Protein AF-A0A8T6U9W4-F1 (afdb_monomer)

Seq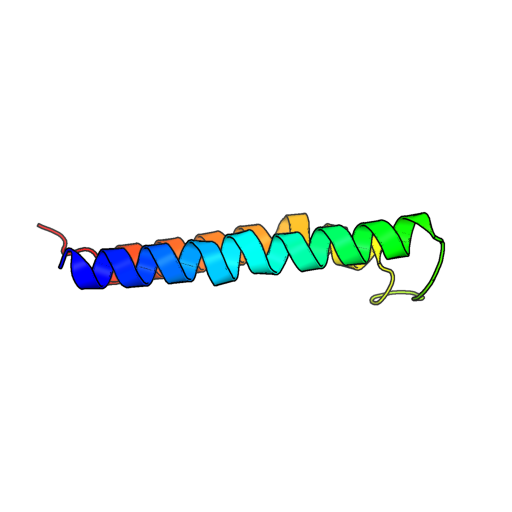uence (73 aa):
FADTLGVLAEFYVVMLVAGPLILVVMLAVMAMLGGGGQGLLEPKFLLNLLTYLGIPLGSIVFLIILDMVSPRR

Structure (mmCIF, N/CA/C/O backbone):
data_AF-A0A8T6U9W4-F1
#
_entry.id   AF-A0A8T6U9W4-F1
#
loop_
_atom_site.group_PDB
_atom_site.id
_atom_site.type_symbol
_atom_site.label_atom_id
_atom_site.label_alt_id
_atom_site.label_comp_id
_atom_site.label_asym_id
_atom_site.label_entity_id
_atom_site.label_seq_id
_atom_site.pdbx_PDB_ins_code
_atom_site.Cartn_x
_atom_site.Cartn_y
_atom_site.Cartn_z
_atom_site.occupancy
_atom_site.B_iso_or_equiv
_atom_site.auth_seq_id
_atom_site.auth_comp_id
_atom_site.auth_asym_id
_atom_site.auth_atom_id
_atom_site.pdbx_PDB_model_num
ATOM 1 N N . PHE A 1 1 ? -12.967 0.563 23.466 1.00 68.50 1 PHE A N 1
ATOM 2 C CA . PHE A 1 1 ? -13.604 0.680 22.134 1.00 68.50 1 PHE A CA 1
ATOM 3 C C . PHE A 1 1 ? -12.927 1.734 21.279 1.00 68.50 1 PHE A C 1
ATOM 5 O O . PHE A 1 1 ? -12.370 1.358 20.260 1.00 68.50 1 PHE A O 1
ATOM 12 N N . ALA A 1 2 ? -12.919 3.010 21.690 1.00 78.00 2 ALA A N 1
ATOM 13 C CA . ALA A 1 2 ? -12.197 4.059 20.961 1.00 78.00 2 ALA A CA 1
ATOM 14 C C . ALA A 1 2 ? -10.700 3.733 20.811 1.00 78.00 2 ALA A C 1
ATOM 16 O O . ALA A 1 2 ? -10.196 3.772 19.697 1.00 78.00 2 ALA A O 1
ATOM 17 N N . ASP A 1 3 ? -10.038 3.281 21.883 1.00 84.44 3 ASP A N 1
ATOM 18 C CA . ASP A 1 3 ? -8.619 2.892 21.822 1.00 84.44 3 ASP A CA 1
ATOM 19 C C . ASP A 1 3 ? -8.371 1.705 20.883 1.00 84.44 3 ASP A C 1
ATOM 21 O O . ASP A 1 3 ? -7.442 1.718 20.086 1.00 84.44 3 ASP A O 1
ATOM 25 N N . THR A 1 4 ? -9.240 0.691 20.913 1.00 83.94 4 THR A N 1
ATOM 26 C CA . THR A 1 4 ? -9.130 -0.490 20.042 1.00 83.94 4 THR A CA 1
ATOM 27 C C . THR A 1 4 ? -9.298 -0.124 18.566 1.00 83.94 4 THR A C 1
ATOM 29 O O . THR A 1 4 ? -8.521 -0.572 17.729 1.00 83.94 4 THR A O 1
ATOM 32 N N . LEU A 1 5 ? -10.284 0.717 18.239 1.00 84.56 5 LEU A N 1
ATOM 33 C CA . LEU A 1 5 ? -10.493 1.214 16.877 1.00 84.56 5 LEU A CA 1
ATOM 34 C C . LEU A 1 5 ? -9.371 2.167 16.442 1.00 84.56 5 LEU A C 1
ATOM 36 O O . LEU A 1 5 ? -8.982 2.146 15.278 1.00 84.56 5 LEU A O 1
ATOM 40 N N . GLY A 1 6 ? -8.825 2.957 17.369 1.00 88.44 6 GLY A N 1
ATOM 41 C CA . GLY A 1 6 ? -7.678 3.832 17.132 1.00 88.44 6 GLY A CA 1
ATOM 42 C C . GLY A 1 6 ? -6.421 3.049 16.756 1.00 88.44 6 GLY A C 1
ATOM 43 O O . GLY A 1 6 ? -5.818 3.333 15.726 1.00 88.44 6 GLY A O 1
ATOM 44 N N . VAL A 1 7 ? -6.084 2.005 17.519 1.00 88.88 7 VAL A N 1
ATOM 45 C CA . VAL A 1 7 ? -4.943 1.120 17.216 1.00 88.88 7 VAL A CA 1
ATOM 46 C C . VAL A 1 7 ? -5.130 0.410 15.870 1.00 88.88 7 VAL A C 1
ATOM 48 O O . VAL A 1 7 ? -4.186 0.298 15.091 1.00 88.88 7 VAL A O 1
ATOM 51 N N . LEU A 1 8 ? -6.350 -0.034 15.545 1.00 86.75 8 LEU A N 1
ATOM 52 C CA . LEU A 1 8 ? -6.641 -0.638 14.239 1.00 86.75 8 LEU A CA 1
ATOM 53 C C . LEU A 1 8 ? -6.512 0.361 13.083 1.00 86.75 8 LEU A C 1
ATOM 55 O O . LEU A 1 8 ? -6.014 -0.000 12.016 1.00 86.75 8 LEU A O 1
ATOM 59 N N . ALA A 1 9 ? -6.935 1.609 13.285 1.00 86.69 9 ALA A N 1
ATOM 60 C CA . ALA A 1 9 ? -6.782 2.669 12.295 1.00 86.69 9 ALA A CA 1
ATOM 61 C C . ALA A 1 9 ? -5.305 3.022 12.067 1.00 86.69 9 ALA A C 1
ATOM 63 O O . ALA A 1 9 ? -4.883 3.195 10.926 1.00 86.69 9 ALA A O 1
ATOM 64 N N . GLU A 1 10 ? -4.499 3.074 13.126 1.00 90.75 10 GLU A N 1
ATOM 65 C CA . GLU A 1 10 ? -3.055 3.285 13.009 1.00 90.75 10 GLU A CA 1
ATOM 66 C C . GLU A 1 10 ? -2.393 2.142 12.231 1.00 90.75 10 GLU A C 1
ATOM 68 O O . GLU A 1 10 ? -1.661 2.370 11.265 1.00 90.75 10 GLU A O 1
ATOM 73 N N . PHE A 1 11 ? -2.732 0.901 12.579 1.00 87.50 11 PHE A N 1
ATOM 74 C CA . PHE A 1 11 ? -2.225 -0.283 11.899 1.00 87.50 11 PHE A CA 1
ATOM 75 C C . PHE A 1 11 ? -2.602 -0.318 10.411 1.00 87.50 11 PHE A C 1
ATOM 77 O O . PHE A 1 11 ? -1.770 -0.671 9.575 1.00 87.50 11 PHE A O 1
ATOM 84 N N . TYR A 1 12 ? -3.819 0.105 10.057 1.00 87.19 12 TYR A N 1
ATOM 85 C CA . TYR A 1 12 ? -4.244 0.265 8.664 1.00 87.19 12 TYR A CA 1
ATOM 86 C C . TYR A 1 12 ? -3.366 1.245 7.894 1.00 87.19 12 TYR A C 1
ATOM 88 O O . TYR A 1 12 ? -2.882 0.930 6.807 1.00 87.19 12 TYR A O 1
ATOM 96 N N . VAL A 1 13 ? -3.139 2.433 8.458 1.00 89.75 13 VAL A N 1
ATOM 97 C CA . VAL A 1 13 ? -2.344 3.468 7.795 1.00 89.75 13 VAL A CA 1
ATOM 98 C C . VAL A 1 13 ? -0.900 2.999 7.622 1.00 89.75 13 VAL A C 1
ATOM 100 O O . VAL A 1 13 ? -0.325 3.162 6.549 1.00 89.75 13 VAL A O 1
ATOM 103 N N . VAL A 1 14 ? -0.313 2.354 8.628 1.00 90.88 14 VAL A N 1
ATOM 104 C CA . VAL A 1 14 ? 1.071 1.875 8.537 1.00 90.88 14 VAL A CA 1
ATOM 105 C C . VAL A 1 14 ? 1.196 0.703 7.558 1.00 90.88 14 VAL A C 1
ATOM 107 O O . VAL A 1 14 ? 2.022 0.743 6.644 1.00 90.88 14 VAL A O 1
ATOM 110 N N . MET A 1 15 ? 0.377 -0.340 7.707 1.00 87.12 15 MET A N 1
ATOM 111 C CA . MET A 1 15 ? 0.552 -1.572 6.934 1.00 87.12 15 MET A CA 1
ATOM 112 C C . MET A 1 15 ? -0.037 -1.517 5.530 1.00 87.12 15 MET A C 1
ATOM 114 O O . MET A 1 15 ? 0.519 -2.136 4.630 1.00 87.12 15 MET A O 1
ATOM 118 N N . LEU A 1 16 ? -1.164 -0.835 5.337 1.00 88.44 16 LEU A N 1
ATOM 119 C CA . LEU A 1 16 ? -1.931 -0.872 4.088 1.00 88.44 16 LEU A CA 1
ATOM 120 C C . LEU A 1 16 ? -1.764 0.390 3.251 1.00 88.44 16 LEU A C 1
ATOM 122 O O . LEU A 1 16 ? -1.860 0.326 2.028 1.00 88.44 16 LEU A O 1
ATOM 126 N N . VAL A 1 17 ? -1.481 1.526 3.887 1.00 90.19 17 VAL A N 1
ATOM 127 C CA . VAL A 1 17 ? -1.206 2.769 3.165 1.00 90.19 17 VAL A CA 1
ATOM 128 C C . VAL A 1 17 ? 0.296 2.930 2.972 1.00 90.19 17 VAL A C 1
ATOM 130 O O . VAL A 1 17 ? 0.757 2.868 1.838 1.00 90.19 17 VAL A O 1
ATOM 133 N N . ALA A 1 18 ? 1.076 3.076 4.047 1.00 94.00 18 ALA A N 1
ATOM 134 C CA . ALA A 1 18 ? 2.502 3.389 3.949 1.00 94.00 18 ALA A CA 1
ATOM 135 C C . ALA A 1 18 ? 3.336 2.242 3.349 1.00 94.00 18 ALA A C 1
ATOM 137 O O . ALA A 1 18 ? 4.145 2.486 2.453 1.00 94.00 18 ALA A O 1
ATOM 138 N N . GLY A 1 19 ? 3.119 0.998 3.792 1.00 91.81 19 GLY A N 1
ATOM 139 C CA . GLY A 1 19 ? 3.841 -0.178 3.286 1.00 91.81 19 GLY A CA 1
ATOM 140 C C . GLY A 1 19 ? 3.748 -0.340 1.758 1.00 91.81 19 GLY A C 1
ATOM 141 O O . GLY A 1 19 ? 4.779 -0.303 1.078 1.00 91.81 19 GLY A O 1
ATOM 142 N N . PRO A 1 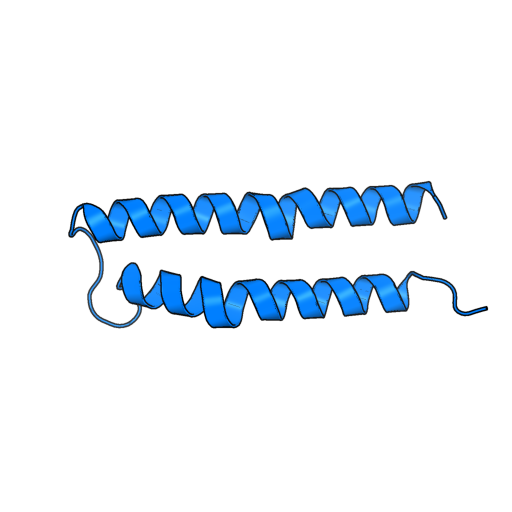20 ? 2.537 -0.462 1.182 1.00 93.88 20 PRO A N 1
ATOM 143 C CA . PRO A 1 20 ? 2.349 -0.550 -0.260 1.00 93.88 20 PRO A CA 1
ATOM 144 C C . PRO A 1 20 ? 2.858 0.679 -1.006 1.00 93.88 20 PRO A C 1
ATOM 146 O O . PRO A 1 20 ? 3.425 0.512 -2.079 1.00 93.88 20 PRO A O 1
ATOM 149 N N . LEU A 1 21 ? 2.737 1.890 -0.449 1.00 95.62 21 LEU A N 1
ATOM 150 C CA . LEU A 1 21 ? 3.275 3.103 -1.078 1.00 95.62 21 LEU A CA 1
ATOM 151 C C . LEU A 1 21 ? 4.788 3.021 -1.276 1.00 95.62 21 LEU A C 1
ATOM 153 O O . LEU A 1 21 ? 5.274 3.299 -2.370 1.00 95.62 21 LEU A O 1
ATOM 157 N N . ILE A 1 22 ? 5.525 2.603 -0.243 1.00 95.19 22 ILE A N 1
ATOM 158 C CA . ILE A 1 22 ? 6.982 2.445 -0.323 1.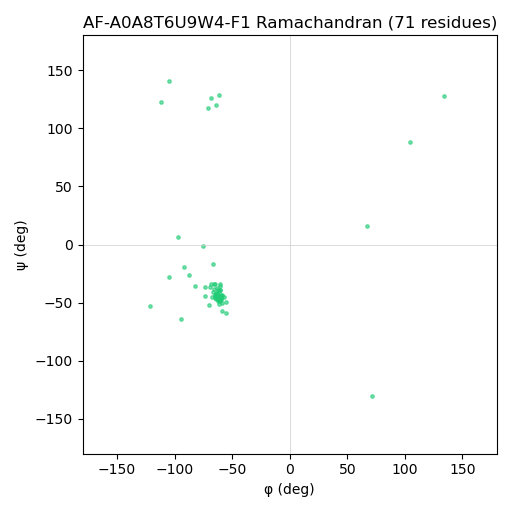00 95.19 22 ILE A CA 1
ATOM 159 C C . ILE A 1 22 ? 7.336 1.416 -1.402 1.00 95.19 22 ILE A C 1
ATOM 161 O O . ILE A 1 22 ? 8.186 1.687 -2.252 1.00 95.19 22 ILE A O 1
ATOM 165 N N . LEU A 1 23 ? 6.650 0.269 -1.420 1.00 94.56 23 LEU A N 1
ATOM 166 C CA . LEU A 1 23 ? 6.882 -0.773 -2.422 1.00 94.56 23 LEU A CA 1
ATOM 167 C C . LEU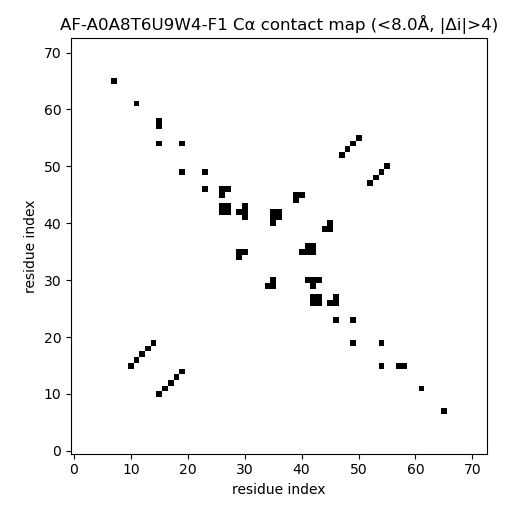 A 1 23 ? 6.549 -0.305 -3.843 1.00 94.56 23 LEU A C 1
ATOM 169 O O . LEU A 1 23 ? 7.332 -0.551 -4.758 1.00 94.56 23 LEU A O 1
ATOM 173 N N . VAL A 1 24 ? 5.429 0.396 -4.035 1.00 96.06 24 VAL A N 1
ATOM 174 C CA . VAL A 1 24 ? 5.025 0.955 -5.333 1.00 96.06 24 VAL A CA 1
ATOM 175 C C . VAL A 1 24 ? 6.068 1.948 -5.829 1.00 96.06 24 VAL A C 1
ATOM 177 O O . VAL A 1 24 ? 6.508 1.840 -6.971 1.00 96.06 24 VAL A O 1
ATOM 180 N N . VAL A 1 25 ? 6.508 2.883 -4.983 1.00 96.12 25 VAL A N 1
ATOM 181 C CA . VAL A 1 25 ? 7.523 3.876 -5.360 1.00 96.12 25 VAL A CA 1
ATOM 182 C C . VAL A 1 25 ? 8.834 3.187 -5.733 1.00 96.12 25 VAL A C 1
ATOM 184 O O . VAL A 1 25 ? 9.392 3.470 -6.791 1.00 96.12 25 VAL A O 1
ATOM 187 N N . MET A 1 26 ? 9.307 2.246 -4.914 1.00 95.12 26 MET A N 1
ATOM 188 C CA . MET A 1 26 ? 10.548 1.523 -5.193 1.00 95.12 26 MET A CA 1
ATOM 189 C C . MET A 1 26 ? 10.476 0.721 -6.494 1.00 95.12 26 MET A C 1
ATOM 191 O O . MET A 1 26 ? 11.351 0.863 -7.349 1.00 95.12 26 MET A O 1
ATOM 195 N N . LEU A 1 27 ? 9.435 -0.095 -6.674 1.00 94.44 27 LEU A N 1
ATOM 196 C CA . LEU A 1 27 ? 9.282 -0.921 -7.871 1.00 94.44 27 LEU A CA 1
ATOM 197 C C . LEU A 1 27 ? 9.067 -0.067 -9.128 1.00 94.44 27 LEU A C 1
ATOM 199 O O . LEU A 1 27 ? 9.566 -0.423 -10.193 1.00 94.44 27 LEU A O 1
ATOM 203 N N . ALA A 1 28 ? 8.384 1.077 -9.017 1.00 94.00 28 ALA A N 1
ATOM 204 C CA . ALA A 1 28 ? 8.225 2.023 -10.121 1.00 94.00 28 ALA A CA 1
ATOM 205 C C . ALA A 1 28 ? 9.561 2.636 -10.534 1.00 94.00 28 ALA A C 1
ATOM 207 O O . ALA A 1 28 ? 9.869 2.685 -11.725 1.00 94.00 28 ALA A O 1
ATOM 208 N N . VAL A 1 29 ? 10.387 3.043 -9.568 1.00 94.62 29 VAL A N 1
ATOM 209 C CA . VAL A 1 29 ? 11.741 3.534 -9.845 1.00 94.62 29 VAL A CA 1
ATOM 210 C C . VAL A 1 29 ? 12.588 2.444 -10.507 1.00 94.62 29 VAL A C 1
ATOM 212 O O . VAL A 1 29 ? 13.209 2.710 -11.534 1.00 94.62 29 VAL A O 1
ATOM 215 N N . MET A 1 30 ? 12.556 1.204 -10.006 1.00 92.75 30 MET A N 1
ATOM 216 C CA . MET A 1 30 ? 13.261 0.073 -10.632 1.00 92.75 30 MET A CA 1
ATOM 217 C C . MET A 1 30 ? 12.788 -0.184 -12.073 1.00 92.75 30 MET A C 1
ATOM 219 O O . MET A 1 30 ? 13.609 -0.347 -12.977 1.00 92.75 30 MET A O 1
ATOM 223 N N . ALA A 1 31 ? 11.473 -0.138 -12.315 1.00 90.88 31 ALA A N 1
ATOM 224 C CA . ALA A 1 31 ? 10.887 -0.298 -13.644 1.00 90.88 31 ALA A CA 1
ATOM 225 C C . ALA A 1 31 ? 11.309 0.811 -14.624 1.00 90.88 31 ALA A C 1
ATOM 227 O O . ALA A 1 31 ? 11.514 0.532 -15.806 1.00 90.88 31 ALA A O 1
ATOM 228 N N . MET A 1 32 ? 11.431 2.058 -14.153 1.00 90.75 32 MET A N 1
ATOM 229 C CA . MET A 1 32 ? 11.852 3.202 -14.972 1.00 90.75 32 MET A CA 1
ATOM 230 C C . MET A 1 32 ? 13.344 3.170 -15.307 1.00 90.75 32 MET A C 1
ATOM 232 O O . MET A 1 32 ? 13.725 3.524 -16.419 1.00 90.75 32 MET A O 1
ATOM 236 N N . LEU A 1 33 ? 14.186 2.711 -14.377 1.00 89.56 33 LEU A N 1
ATOM 237 C CA . LEU A 1 33 ? 15.633 2.588 -14.581 1.00 89.56 33 LEU A CA 1
ATOM 238 C C . LEU A 1 33 ? 16.015 1.393 -15.474 1.00 89.56 33 LEU A C 1
ATOM 240 O O . LEU A 1 33 ? 17.195 1.182 -15.746 1.00 89.56 33 LEU A O 1
ATOM 244 N N . GLY A 1 34 ? 15.030 0.610 -15.933 1.00 79.06 34 GLY A N 1
ATOM 245 C CA . GLY A 1 34 ? 15.241 -0.549 -16.803 1.00 79.06 34 GLY A CA 1
ATOM 246 C C . GLY A 1 34 ? 15.995 -1.696 -16.125 1.00 79.06 34 GLY A C 1
ATOM 247 O O . GLY A 1 34 ? 16.519 -2.573 -16.808 1.00 79.06 34 GLY A O 1
ATOM 248 N N . GLY A 1 35 ? 16.078 -1.683 -14.791 1.00 71.38 35 GLY A N 1
ATOM 249 C CA . GLY A 1 35 ? 16.910 -2.587 -14.011 1.00 71.38 35 GLY A CA 1
ATOM 250 C C . GLY A 1 35 ? 16.094 -3.579 -13.190 1.00 71.38 35 GLY A C 1
ATOM 251 O O . GLY A 1 35 ? 15.348 -3.186 -12.299 1.00 71.38 35 GLY A O 1
ATOM 252 N N . GLY A 1 36 ? 16.343 -4.868 -13.427 1.00 69.69 36 GLY A N 1
ATOM 253 C CA . GLY A 1 36 ? 16.234 -5.891 -12.386 1.00 69.69 36 GLY A CA 1
ATOM 254 C C . GLY A 1 36 ? 15.002 -6.783 -12.456 1.00 69.69 36 GLY A C 1
ATOM 255 O O . GLY A 1 36 ? 14.024 -6.526 -11.774 1.00 69.69 36 GLY A O 1
ATOM 256 N N . GLY A 1 37 ? 15.106 -7.886 -13.203 1.00 67.75 37 GLY A N 1
ATOM 257 C CA . GLY A 1 37 ? 14.203 -9.040 -13.106 1.00 67.75 37 GLY A CA 1
ATOM 258 C C . GLY A 1 37 ? 13.728 -9.555 -14.466 1.00 67.75 37 GLY A C 1
ATOM 259 O O . GLY A 1 37 ? 13.225 -8.785 -15.276 1.00 67.75 37 GLY A O 1
ATOM 260 N N . GLN A 1 38 ? 13.874 -10.859 -14.720 1.00 79.50 38 GLN A N 1
ATOM 261 C CA . GLN A 1 38 ? 13.222 -11.553 -15.839 1.00 79.50 38 GLN A CA 1
ATOM 262 C C . GLN A 1 38 ? 12.061 -12.404 -15.305 1.00 79.50 38 GLN A C 1
ATOM 264 O O . GLN A 1 38 ? 12.179 -13.043 -14.257 1.00 79.50 38 GLN A O 1
ATOM 269 N N . GLY A 1 39 ? 10.943 -12.433 -16.032 1.00 86.06 39 GLY A N 1
ATOM 270 C CA . GLY A 1 39 ? 9.773 -13.239 -15.678 1.00 86.06 39 GLY A CA 1
ATOM 271 C C . GLY A 1 39 ? 9.016 -12.694 -14.464 1.00 86.06 39 GLY A C 1
ATOM 272 O O . GLY A 1 39 ? 8.690 -11.514 -14.405 1.00 86.06 39 GLY A O 1
ATOM 273 N N . LEU A 1 40 ? 8.726 -13.553 -13.483 1.00 88.69 40 LEU A N 1
ATOM 274 C CA . LEU A 1 40 ? 7.866 -13.219 -12.334 1.00 88.69 40 LEU A CA 1
ATOM 275 C C . LEU A 1 40 ? 8.447 -12.158 -11.389 1.00 88.69 40 LEU A C 1
ATOM 277 O O . LEU A 1 40 ? 7.710 -11.597 -10.585 1.00 88.69 40 LEU A O 1
ATOM 281 N N . LEU A 1 41 ? 9.753 -11.897 -11.469 1.00 89.31 41 LEU A N 1
ATOM 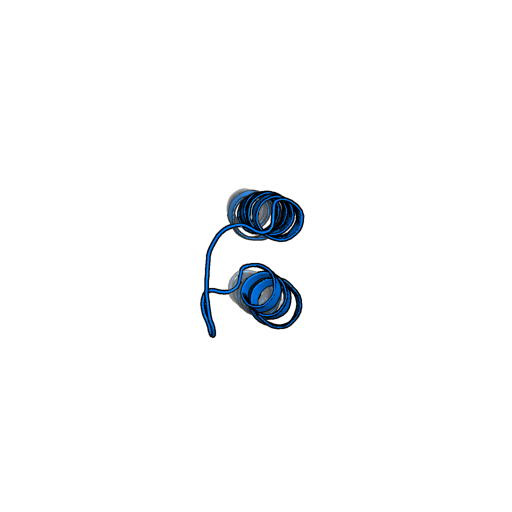282 C CA . LEU A 1 41 ? 10.422 -10.869 -10.672 1.00 89.31 41 LEU A CA 1
ATOM 283 C C . LEU A 1 41 ? 10.593 -9.551 -11.436 1.00 89.31 41 LEU A C 1
ATOM 285 O O . LEU A 1 41 ? 11.256 -8.647 -10.938 1.00 89.31 41 LEU A O 1
ATOM 289 N N . GLU A 1 42 ? 10.022 -9.429 -12.639 1.00 92.81 42 GLU A N 1
ATOM 290 C CA . GLU A 1 42 ? 10.034 -8.167 -13.371 1.00 92.81 42 GLU A CA 1
ATOM 291 C C . GLU A 1 42 ? 9.286 -7.084 -12.561 1.00 92.81 42 GLU A C 1
ATOM 293 O O . GLU A 1 42 ? 8.127 -7.295 -12.185 1.00 92.81 42 GLU A O 1
ATOM 298 N N . PRO A 1 43 ? 9.875 -5.895 -12.324 1.00 93.44 43 PRO A N 1
ATOM 299 C CA . PRO A 1 43 ? 9.283 -4.885 -11.448 1.00 93.44 43 PRO A CA 1
ATOM 300 C C . PRO A 1 43 ? 7.916 -4.402 -11.937 1.00 93.44 43 PRO A C 1
ATOM 302 O O . PRO A 1 43 ? 7.024 -4.147 -11.132 1.00 93.44 43 PRO A O 1
ATOM 305 N N . LYS A 1 44 ? 7.712 -4.336 -13.260 1.00 93.12 44 LYS A N 1
ATOM 306 C CA . LYS A 1 44 ? 6.414 -4.003 -13.869 1.00 93.12 44 LYS A CA 1
ATOM 307 C C . LYS A 1 44 ? 5.350 -5.056 -13.575 1.00 93.12 44 LYS A C 1
ATOM 309 O O . LYS A 1 44 ? 4.215 -4.709 -13.254 1.00 93.12 44 LYS A O 1
ATOM 314 N N . PHE A 1 45 ? 5.710 -6.334 -13.670 1.00 94.00 45 PHE A N 1
ATOM 315 C CA . PHE A 1 45 ? 4.801 -7.423 -13.333 1.00 94.00 45 PHE A CA 1
ATOM 316 C C . PHE A 1 45 ? 4.446 -7.395 -11.843 1.00 94.00 45 PHE A C 1
ATOM 318 O O . PHE A 1 45 ? 3.268 -7.453 -11.493 1.00 94.00 45 PHE A O 1
ATOM 325 N N . LEU A 1 46 ? 5.444 -7.216 -10.972 1.00 95.31 46 LEU A N 1
ATOM 326 C CA . LEU A 1 46 ? 5.239 -7.104 -9.528 1.00 95.31 46 LEU A CA 1
ATOM 327 C C . LEU A 1 46 ? 4.383 -5.889 -9.150 1.00 95.31 46 LEU A C 1
ATOM 329 O O . LEU A 1 46 ? 3.519 -6.011 -8.288 1.00 95.31 46 LEU A O 1
ATOM 333 N N . LEU A 1 47 ? 4.556 -4.744 -9.820 1.00 95.38 47 LEU A N 1
ATOM 334 C CA . LEU A 1 47 ? 3.687 -3.573 -9.659 1.00 95.38 47 LEU A CA 1
ATOM 335 C C . LEU A 1 47 ? 2.238 -3.877 -10.013 1.00 95.38 47 LEU A C 1
ATOM 337 O O . LEU A 1 47 ? 1.340 -3.517 -9.254 1.00 95.38 47 LEU A O 1
ATOM 341 N N . ASN A 1 48 ? 2.005 -4.543 -11.144 1.00 95.31 48 ASN A N 1
ATOM 342 C CA . ASN A 1 48 ? 0.660 -4.930 -11.552 1.00 95.31 48 ASN A CA 1
ATOM 343 C C . ASN A 1 48 ? 0.043 -5.896 -10.538 1.00 95.31 48 ASN A C 1
ATOM 345 O O . ASN A 1 48 ? -1.098 -5.704 -10.124 1.00 95.31 48 ASN A O 1
ATOM 349 N N . LEU A 1 49 ? 0.805 -6.890 -10.079 1.00 96.69 49 LEU A N 1
ATOM 350 C CA . LEU A 1 49 ? 0.340 -7.838 -9.071 1.00 96.69 49 LEU A CA 1
ATOM 351 C C . LEU A 1 49 ? 0.021 -7.137 -7.743 1.00 96.69 49 LEU A C 1
ATOM 353 O O . LEU A 1 49 ? -1.040 -7.355 -7.164 1.00 96.69 49 LEU A O 1
ATOM 357 N N . LEU A 1 50 ? 0.901 -6.252 -7.272 1.00 96.12 50 LEU A N 1
ATOM 358 C CA . LEU A 1 50 ? 0.688 -5.488 -6.046 1.00 96.12 50 LEU A CA 1
ATOM 359 C C . LEU A 1 50 ? -0.537 -4.571 -6.166 1.00 96.12 50 LEU A C 1
ATOM 361 O O . LEU A 1 50 ? -1.351 -4.529 -5.251 1.00 96.12 50 LEU A O 1
ATOM 365 N N . THR A 1 51 ? -0.699 -3.879 -7.292 1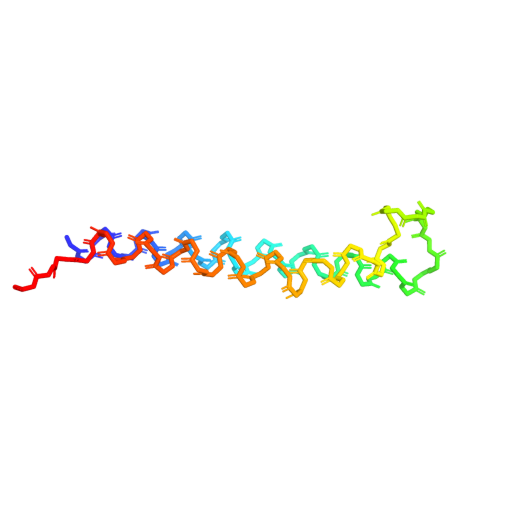.00 95.25 51 THR A N 1
ATOM 366 C CA . THR A 1 51 ? -1.766 -2.884 -7.487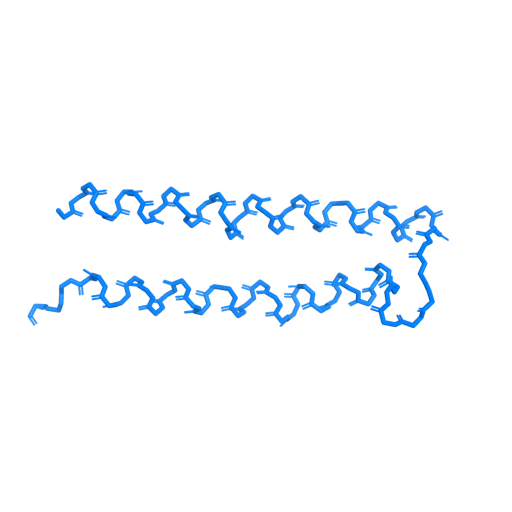 1.00 95.25 51 THR A CA 1
ATOM 367 C C . THR A 1 51 ? -3.133 -3.530 -7.666 1.00 95.25 51 THR A C 1
ATOM 369 O O . THR A 1 51 ? -4.108 -3.086 -7.065 1.00 95.25 51 THR A O 1
ATOM 372 N N . TYR A 1 52 ? -3.217 -4.584 -8.478 1.00 96.00 52 TYR A N 1
ATOM 373 C CA . TYR A 1 52 ? -4.495 -5.206 -8.820 1.00 96.00 52 TYR A CA 1
ATOM 374 C C . TYR A 1 52 ? -4.884 -6.360 -7.899 1.00 96.00 52 TYR A C 1
ATOM 376 O O . TYR A 1 52 ? -6.062 -6.701 -7.836 1.00 96.00 52 TYR A O 1
ATOM 384 N N . LEU A 1 53 ? -3.930 -6.952 -7.177 1.00 96.50 53 LEU A N 1
ATOM 385 C CA . LEU A 1 53 ? -4.199 -8.070 -6.277 1.00 96.50 53 LEU A CA 1
ATOM 386 C C . LEU A 1 53 ? -3.787 -7.756 -4.837 1.00 96.50 53 LEU A C 1
ATOM 388 O O . LEU A 1 53 ? -4.618 -7.846 -3.940 1.00 96.50 53 LEU A O 1
ATOM 392 N N . GLY A 1 54 ? -2.544 -7.330 -4.607 1.00 94.81 54 GLY A N 1
ATOM 393 C CA . GLY A 1 54 ? -2.015 -7.092 -3.259 1.00 94.81 54 GLY A CA 1
ATOM 394 C C . GLY A 1 54 ? -2.807 -6.057 -2.449 1.00 94.81 54 GLY A C 1
ATOM 395 O O . GLY A 1 54 ? -3.308 -6.373 -1.370 1.00 94.81 54 GLY A O 1
ATOM 396 N N . ILE A 1 55 ? -2.955 -4.837 -2.974 1.00 94.81 55 ILE A N 1
ATOM 397 C CA . ILE A 1 55 ? -3.653 -3.729 -2.300 1.00 94.81 55 ILE A CA 1
ATOM 398 C C . ILE A 1 55 ? -5.148 -4.039 -2.097 1.00 94.81 55 ILE A C 1
ATOM 400 O O . ILE A 1 55 ? -5.631 -3.864 -0.972 1.00 94.81 55 ILE A O 1
ATOM 404 N N . PRO A 1 56 ? -5.897 -4.537 -3.105 1.00 94.88 56 PRO A N 1
ATOM 405 C CA . PRO A 1 56 ? -7.300 -4.897 -2.916 1.00 94.88 56 PRO A CA 1
ATOM 406 C C . PRO A 1 56 ? -7.495 -6.025 -1.901 1.00 94.88 56 PRO A C 1
ATOM 408 O O . PRO A 1 56 ? -8.3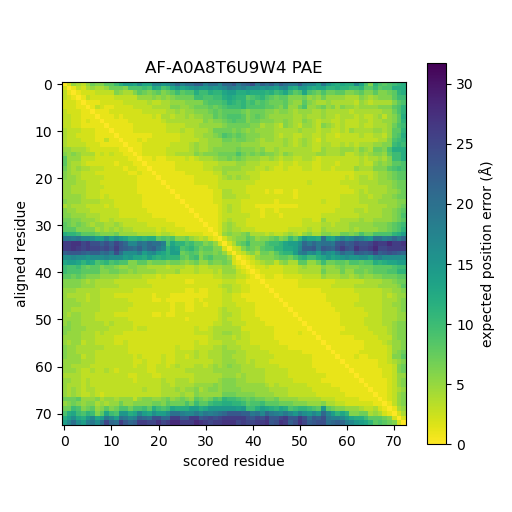51 -5.905 -1.027 1.00 94.88 56 PRO A O 1
ATOM 411 N N . LEU A 1 57 ? -6.687 -7.091 -1.958 1.00 96.00 57 LEU A N 1
ATOM 412 C CA . LEU A 1 57 ? -6.782 -8.191 -0.994 1.00 96.00 57 LEU A CA 1
ATOM 413 C C . LEU A 1 57 ? -6.458 -7.728 0.423 1.00 96.00 57 LEU A C 1
ATOM 415 O O . LEU A 1 57 ? -7.201 -8.052 1.347 1.00 96.00 57 LEU A O 1
ATOM 419 N N . GLY A 1 58 ? -5.397 -6.934 0.592 1.00 91.81 58 GLY A N 1
ATOM 420 C CA . GLY A 1 58 ? -5.075 -6.325 1.879 1.00 91.81 58 GLY A CA 1
ATOM 421 C C . GLY A 1 58 ? -6.260 -5.527 2.416 1.00 91.81 58 GLY A C 1
ATOM 422 O O . GLY A 1 58 ? -6.689 -5.743 3.548 1.00 91.81 58 GLY A O 1
ATOM 423 N N . SER A 1 59 ? -6.845 -4.669 1.577 1.00 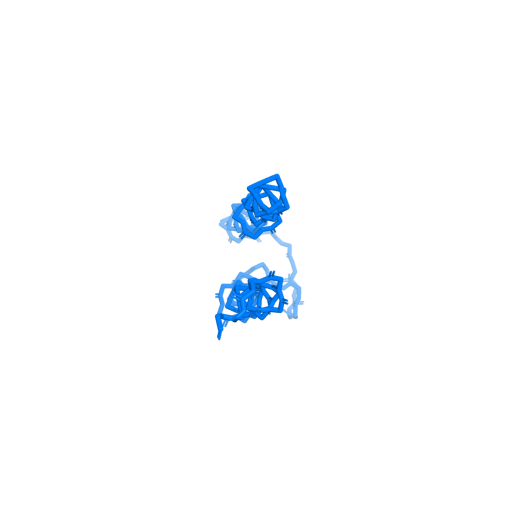90.19 59 SER A N 1
ATOM 424 C CA . SER A 1 59 ? -8.008 -3.849 1.935 1.00 90.19 59 SER A CA 1
ATOM 425 C C . SER A 1 59 ? -9.204 -4.700 2.369 1.00 90.19 59 SER A C 1
ATOM 427 O O . SER A 1 59 ? -9.820 -4.408 3.390 1.00 90.19 59 SER A O 1
ATOM 429 N N . ILE A 1 60 ? -9.508 -5.786 1.651 1.00 94.12 60 ILE A N 1
ATOM 430 C CA . ILE A 1 60 ? -10.589 -6.716 2.013 1.00 94.12 60 ILE A CA 1
ATOM 431 C C . ILE A 1 60 ? -10.315 -7.367 3.373 1.00 94.12 60 ILE A C 1
ATOM 433 O O . ILE A 1 60 ? -11.200 -7.387 4.226 1.00 94.12 60 ILE A O 1
ATOM 437 N N . VAL A 1 61 ? -9.095 -7.861 3.603 1.00 91.56 61 VAL A N 1
ATOM 438 C CA . VAL A 1 61 ? -8.704 -8.459 4.890 1.00 91.56 61 VAL A CA 1
ATOM 439 C C . VAL A 1 61 ? -8.870 -7.453 6.026 1.00 91.56 61 VAL A C 1
ATOM 441 O O . VAL A 1 61 ? -9.418 -7.794 7.073 1.00 91.56 61 VAL A O 1
ATOM 444 N N . PHE A 1 62 ? -8.460 -6.203 5.817 1.00 88.44 62 PHE A N 1
ATOM 445 C CA . PHE A 1 62 ? -8.637 -5.156 6.814 1.00 88.44 62 PHE A CA 1
ATOM 446 C C . PHE A 1 62 ? -10.112 -4.874 7.117 1.00 88.44 62 PHE A C 1
ATOM 448 O O . PHE A 1 62 ? -10.487 -4.780 8.284 1.00 88.44 62 PHE A O 1
ATOM 455 N N . LEU A 1 63 ? -10.961 -4.798 6.089 1.00 89.81 63 LEU A N 1
ATOM 456 C CA . LEU A 1 63 ? -12.402 -4.620 6.274 1.00 89.81 63 LEU A CA 1
ATOM 457 C C . LEU A 1 63 ? -13.026 -5.778 7.062 1.00 89.81 63 LEU A C 1
ATOM 459 O O . LEU A 1 63 ? -13.860 -5.534 7.930 1.00 89.81 63 LEU A O 1
ATOM 463 N N . ILE A 1 64 ? -12.593 -7.019 6.818 1.00 91.12 64 ILE A N 1
ATOM 464 C CA . ILE A 1 64 ? -13.042 -8.192 7.583 1.00 91.12 64 ILE A CA 1
ATOM 465 C C . ILE A 1 64 ? -12.631 -8.068 9.055 1.00 91.12 64 ILE A C 1
ATOM 467 O O . ILE A 1 64 ? -13.446 -8.305 9.943 1.00 91.12 64 ILE A O 1
ATOM 471 N N . ILE A 1 65 ? -11.386 -7.668 9.334 1.00 88.06 65 ILE A N 1
ATOM 472 C CA . ILE A 1 65 ? -10.910 -7.449 10.710 1.00 88.06 65 ILE A CA 1
ATOM 473 C C . ILE A 1 65 ? -11.732 -6.359 11.398 1.00 88.06 65 ILE A C 1
ATOM 475 O O . ILE A 1 65 ? -12.153 -6.543 12.540 1.00 88.06 65 ILE A O 1
ATOM 479 N N . LEU A 1 66 ? -11.997 -5.250 10.705 1.00 86.94 66 LEU A N 1
ATOM 480 C CA . LEU A 1 66 ? -12.842 -4.188 11.235 1.00 86.94 66 LEU A CA 1
ATOM 481 C C . LEU A 1 66 ? -14.249 -4.684 11.560 1.00 86.94 66 LEU A C 1
ATOM 483 O O . LEU A 1 66 ? -14.751 -4.374 12.636 1.00 86.94 66 LEU A O 1
ATOM 487 N N . ASP A 1 67 ? -14.872 -5.459 10.675 1.00 88.50 67 ASP A N 1
ATOM 488 C CA . ASP A 1 67 ? -16.218 -5.990 10.907 1.00 88.50 67 ASP A CA 1
ATOM 489 C C . ASP A 1 67 ? -16.266 -6.973 12.088 1.00 88.50 67 ASP A C 1
ATOM 491 O O . ASP A 1 67 ? -17.235 -6.983 12.841 1.00 88.50 67 ASP A O 1
ATOM 495 N N . MET A 1 68 ? -15.204 -7.755 12.312 1.00 87.38 68 MET A N 1
ATOM 496 C CA . MET A 1 68 ? -15.111 -8.650 13.474 1.00 87.38 68 MET A CA 1
ATOM 497 C C . MET A 1 68 ? -14.962 -7.900 14.802 1.00 87.38 68 MET A C 1
ATOM 499 O O . MET A 1 68 ? -15.469 -8.356 15.826 1.00 87.38 68 MET A O 1
ATOM 503 N N . VAL A 1 69 ? -14.233 -6.780 14.811 1.00 84.88 69 VAL A N 1
ATOM 504 C CA . VAL A 1 69 ? -13.971 -6.004 16.037 1.00 84.88 69 VAL A CA 1
ATOM 505 C C . VAL A 1 69 ? -15.079 -4.986 16.310 1.00 84.88 69 VAL A C 1
ATOM 507 O O . VAL A 1 69 ? -15.300 -4.608 17.463 1.00 84.88 69 VAL A O 1
ATOM 510 N N . SER A 1 70 ? -15.786 -4.541 15.271 1.00 81.38 70 SER A N 1
ATOM 511 C CA . SER A 1 70 ? -16.907 -3.619 15.403 1.00 81.38 70 SER A CA 1
ATOM 512 C C . SER A 1 70 ? -18.100 -4.338 16.045 1.00 81.38 70 SER A C 1
ATOM 514 O O . SER A 1 70 ? -18.628 -5.292 15.470 1.00 81.38 70 SER A O 1
ATOM 516 N N . PRO A 1 71 ? -18.561 -3.913 17.234 1.00 72.38 71 PRO A N 1
ATOM 517 C CA . PRO A 1 71 ? -19.706 -4.539 17.873 1.00 72.38 71 PRO A CA 1
ATOM 518 C C . PRO A 1 71 ? -20.950 -4.328 17.008 1.00 72.38 71 PRO A C 1
ATOM 520 O O . PRO A 1 71 ? -21.364 -3.191 16.762 1.00 72.38 71 PRO A O 1
ATOM 523 N N . ARG A 1 72 ? -21.567 -5.422 16.557 1.00 69.19 72 ARG A N 1
ATOM 524 C CA . ARG A 1 72 ? -22.910 -5.369 15.976 1.00 69.19 72 ARG A CA 1
ATOM 525 C C . ARG A 1 72 ? -23.877 -5.022 17.110 1.00 69.19 72 ARG A C 1
ATOM 527 O O . ARG A 1 72 ? -23.820 -5.650 18.165 1.00 69.19 72 ARG A O 1
ATOM 534 N N . ARG A 1 73 ? -24.673 -3.968 16.915 1.00 58.91 73 ARG A N 1
ATOM 535 C CA . ARG A 1 73 ? -25.776 -3.636 17.827 1.00 58.91 73 ARG A CA 1
ATOM 536 C C . ARG A 1 73 ? -26.755 -4.797 17.917 1.00 58.91 73 ARG A C 1
ATOM 538 O O . ARG A 1 73 ? -27.000 -5.413 16.855 1.00 58.91 73 ARG A O 1
#

Radius of gyration: 15.97 Å; Cα contacts (8 Å, |Δi|>4): 40; chains: 1; bounding box: 43×17×39 Å

pLDDT: mean 88.6, std 8.01, range [58.91, 96.69]

Secondary structure (DSSP, 8-state):
-HHHHHHHHHHHIIIIIIHHHHHHHHHHHHHHTT-S-SGGG-HHHHHHHIIIIIHHHHHHHHHHHHHHHSPP-

Mean predicted aligned error: 5.21 Å

Solvent-accessible surface area (backbone atoms only — not comparable to full-atom values): 4086 Å² total; per-residue (Å²): 103,71,66,60,53,48,54,52,52,51,48,43,47,50,60,64,46,50,46,51,49,54,51,49,54,52,32,48,51,33,46,72,72,75,53,70,58,75,72,87,55,16,30,60,56,44,45,50,46,39,62,71,45,47,51,53,51,51,50,51,54,49,51,51,53,48,58,73,71,46,81,79,130

Foldseek 3Di:
DVVVVVVLVVCCCVVQPVVLVVLLVVLVVCQVVVDDDDDCGNSVNVNCCCVVPVNVVVVVVSVVVCVVVDDDD